Protein AF-M4WMD0-F1 (afdb_monomer)

Secondary structure (DSSP, 8-state):
-HHHHHHHHHHHHHHHHTT--HHHHHHHHHHHHHHHHHHHHHHPPP--SHHHHHHHHHHHHS-HHHHHHHHHHHHHH-TT--------SSSS-----------S---SSGGG-SBTTTTB---SSPPP---SSPP-

Structure (mmCIF, N/CA/C/O backbone):
data_AF-M4WMD0-F1
#
_entry.id   AF-M4WMD0-F1
#
loop_
_atom_site.group_PDB
_atom_site.id
_atom_site.type_symbol
_atom_site.label_atom_id
_atom_site.label_alt_id
_atom_site.label_comp_id
_atom_site.label_asym_id
_atom_site.label_entity_id
_atom_site.label_seq_id
_atom_site.pdbx_PDB_ins_code
_atom_site.Cartn_x
_atom_site.Cartn_y
_atom_site.Cartn_z
_atom_site.occupancy
_atom_site.B_iso_or_equiv
_atom_site.auth_seq_id
_atom_site.auth_comp_id
_atom_site.auth_asym_id
_atom_site.auth_atom_id
_atom_site.pdbx_PDB_model_num
ATOM 1 N N . ALA A 1 1 ? 8.664 -4.268 -2.996 1.00 78.50 1 ALA A N 1
ATOM 2 C CA . ALA A 1 1 ? 9.107 -3.303 -4.032 1.00 78.50 1 ALA A CA 1
ATOM 3 C C . ALA A 1 1 ? 10.624 -3.322 -4.245 1.00 78.50 1 ALA A C 1
ATOM 5 O O . ALA A 1 1 ? 11.065 -3.389 -5.385 1.00 78.50 1 ALA A O 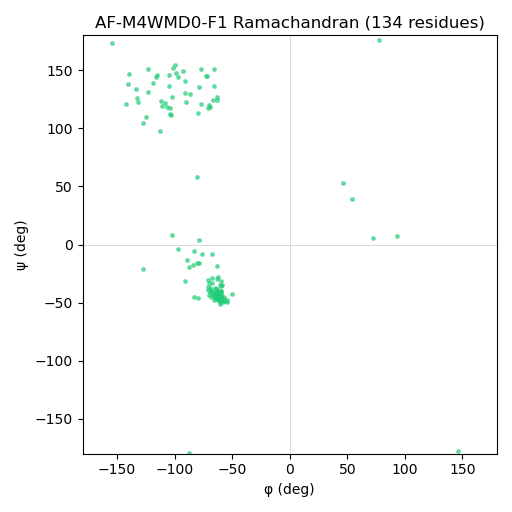1
ATOM 6 N N . THR A 1 2 ? 11.419 -3.310 -3.172 1.00 88.50 2 THR A N 1
ATOM 7 C CA . THR A 1 2 ? 12.894 -3.231 -3.200 1.00 88.50 2 THR A CA 1
ATOM 8 C C . THR A 1 2 ? 13.575 -4.313 -4.046 1.00 88.50 2 THR A C 1
ATOM 10 O O . THR A 1 2 ? 14.385 -3.979 -4.904 1.00 88.50 2 THR A O 1
ATOM 13 N N . LEU A 1 3 ? 13.196 -5.586 -3.885 1.00 93.56 3 LEU A N 1
ATOM 14 C CA . LEU A 1 3 ? 13.778 -6.696 -4.655 1.00 93.56 3 LEU A CA 1
ATOM 15 C C . LEU A 1 3 ? 13.530 -6.566 -6.168 1.00 93.56 3 LEU A C 1
ATOM 17 O O . LEU A 1 3 ? 14.455 -6.692 -6.963 1.00 93.56 3 LEU A O 1
ATOM 21 N N . LEU A 1 4 ? 12.288 -6.286 -6.573 1.00 91.38 4 LEU A N 1
ATOM 22 C CA . LEU A 1 4 ? 11.935 -6.126 -7.989 1.00 91.38 4 LEU A CA 1
ATOM 23 C C . LEU A 1 4 ? 12.672 -4.939 -8.615 1.00 91.38 4 LEU A C 1
ATOM 25 O O . LEU A 1 4 ? 13.217 -5.068 -9.707 1.00 91.38 4 LEU A O 1
ATOM 29 N N . ALA A 1 5 ? 12.740 -3.811 -7.902 1.00 91.38 5 ALA A N 1
ATOM 30 C CA . ALA A 1 5 ? 13.493 -2.645 -8.348 1.00 91.38 5 ALA A CA 1
ATOM 31 C C . ALA A 1 5 ? 14.980 -2.981 -8.538 1.00 91.38 5 ALA A C 1
ATOM 33 O O . ALA A 1 5 ? 15.552 -2.657 -9.575 1.00 91.38 5 ALA A O 1
ATOM 34 N N . GLN A 1 6 ? 15.586 -3.694 -7.585 1.00 93.19 6 GLN A N 1
ATOM 35 C CA . GLN A 1 6 ? 16.978 -4.131 -7.671 1.00 93.19 6 GLN A CA 1
ATOM 36 C C . GLN A 1 6 ? 17.231 -5.018 -8.899 1.00 93.19 6 GLN A C 1
ATOM 38 O O . GLN A 1 6 ? 18.193 -4.791 -9.629 1.00 93.19 6 GLN A O 1
ATOM 43 N N . VAL A 1 7 ? 16.364 -6.002 -9.157 1.00 94.81 7 VAL A N 1
ATOM 44 C CA . VAL A 1 7 ? 16.496 -6.901 -10.315 1.00 94.81 7 VAL A CA 1
ATOM 45 C C . VAL A 1 7 ? 16.364 -6.133 -11.631 1.00 94.81 7 VAL A C 1
ATOM 47 O O . VAL A 1 7 ? 17.204 -6.293 -12.515 1.00 94.81 7 VAL A O 1
ATOM 50 N N . ILE A 1 8 ? 15.359 -5.259 -11.750 1.00 93.62 8 ILE A N 1
ATOM 51 C CA . ILE A 1 8 ? 15.136 -4.440 -12.951 1.00 93.62 8 ILE A CA 1
ATOM 52 C C . ILE A 1 8 ? 16.332 -3.519 -13.214 1.00 93.62 8 ILE A C 1
ATOM 54 O O . ILE A 1 8 ? 16.763 -3.386 -14.359 1.00 93.62 8 ILE A O 1
ATOM 58 N N . VAL A 1 9 ? 16.896 -2.907 -12.169 1.00 93.38 9 VAL A N 1
ATOM 59 C CA . VAL A 1 9 ? 18.079 -2.046 -12.289 1.00 93.38 9 VAL A CA 1
ATOM 60 C C . VAL A 1 9 ? 19.301 -2.852 -12.722 1.00 93.38 9 VAL A C 1
ATOM 62 O O . VAL A 1 9 ? 19.976 -2.453 -13.668 1.00 93.38 9 VAL A O 1
ATOM 65 N N . ASN A 1 10 ? 19.569 -3.996 -12.090 1.00 94.19 10 ASN A N 1
ATOM 66 C CA . ASN A 1 10 ? 20.725 -4.831 -12.421 1.00 94.19 10 ASN A CA 1
ATOM 67 C C . ASN A 1 10 ? 20.679 -5.328 -13.872 1.00 94.19 10 ASN A C 1
ATOM 69 O O . ASN A 1 10 ? 21.662 -5.200 -14.605 1.00 94.19 10 ASN A O 1
ATOM 73 N N . GLU A 1 11 ? 19.529 -5.842 -14.313 1.00 93.75 11 GLU A N 1
ATOM 74 C CA . GLU A 1 11 ? 19.355 -6.294 -15.696 1.00 93.75 11 GLU A CA 1
ATOM 75 C C . GLU A 1 11 ? 19.342 -5.124 -16.688 1.00 93.75 11 GLU A C 1
ATOM 77 O O . GLU A 1 11 ? 19.927 -5.212 -17.770 1.00 93.75 11 GLU A O 1
ATOM 82 N N . GLY A 1 12 ? 18.749 -3.988 -16.317 1.00 92.88 12 GLY A N 1
ATOM 83 C CA . GLY A 1 12 ? 18.800 -2.763 -17.111 1.00 92.88 12 GLY A CA 1
ATOM 84 C C . GLY A 1 12 ? 20.237 -2.300 -17.359 1.00 92.88 12 GLY A C 1
ATOM 85 O O . GLY A 1 12 ? 20.623 -2.081 -18.507 1.00 92.88 12 GLY A O 1
ATOM 86 N N . LEU A 1 13 ? 21.057 -2.224 -16.307 1.00 93.25 13 LEU A N 1
ATOM 87 C CA . LEU A 1 13 ? 22.465 -1.824 -16.393 1.00 93.25 13 LEU A CA 1
ATOM 88 C C . LEU A 1 13 ? 23.291 -2.786 -17.250 1.00 93.25 13 LEU A C 1
ATOM 90 O O . LEU A 1 13 ? 24.102 -2.336 -18.059 1.00 93.25 13 LEU A O 1
ATOM 94 N N . ARG A 1 14 ? 23.054 -4.097 -17.135 1.00 94.62 14 ARG A N 1
ATOM 95 C CA . ARG A 1 14 ? 23.724 -5.110 -17.962 1.00 94.62 14 ARG A CA 1
ATOM 96 C C . ARG A 1 14 ? 23.448 -4.909 -19.455 1.00 94.62 14 ARG A C 1
ATOM 98 O O . ARG A 1 14 ? 24.370 -4.978 -20.264 1.00 94.62 14 ARG A O 1
ATOM 105 N N . ASN A 1 15 ? 22.198 -4.631 -19.820 1.00 93.25 15 ASN A N 1
ATOM 106 C CA . ASN A 1 15 ? 21.806 -4.405 -21.212 1.00 93.25 15 ASN A CA 1
ATOM 107 C C . ASN A 1 15 ? 22.332 -3.067 -21.753 1.00 93.25 15 ASN A C 1
ATOM 109 O O . ASN A 1 15 ? 22.765 -2.994 -22.903 1.00 93.25 15 ASN A O 1
ATOM 113 N N . VAL A 1 16 ? 22.362 -2.022 -20.921 1.00 94.06 16 VAL A N 1
ATOM 114 C CA . VAL A 1 16 ? 22.975 -0.735 -21.285 1.00 94.06 16 VAL A CA 1
ATOM 115 C C . VAL A 1 16 ? 24.481 -0.887 -21.515 1.00 94.06 16 VAL A C 1
ATOM 117 O O . VAL A 1 16 ? 24.995 -0.383 -22.511 1.00 94.06 16 VAL A O 1
ATOM 120 N N . ALA A 1 17 ? 25.184 -1.634 -20.658 1.00 93.94 17 ALA A N 1
ATOM 121 C CA . ALA A 1 17 ? 26.606 -1.933 -20.840 1.00 93.94 17 ALA A CA 1
ATOM 122 C C . ALA A 1 17 ? 26.887 -2.732 -22.129 1.00 93.94 17 ALA A C 1
ATOM 124 O O . ALA A 1 17 ? 27.950 -2.580 -22.725 1.00 93.94 17 ALA A O 1
ATOM 125 N N . ALA A 1 18 ? 25.922 -3.533 -22.596 1.00 94.12 18 ALA A N 1
ATOM 126 C CA . ALA A 1 18 ? 25.979 -4.241 -23.876 1.00 94.12 18 ALA A CA 1
ATOM 127 C C . ALA A 1 18 ? 25.655 -3.355 -25.103 1.00 94.12 18 ALA A C 1
ATOM 129 O O . ALA A 1 18 ? 25.610 -3.858 -26.224 1.00 94.12 18 ALA A O 1
ATOM 130 N N . GLY A 1 19 ? 25.434 -2.048 -24.914 1.00 92.44 19 GLY A N 1
ATOM 131 C CA . GLY A 1 19 ? 25.207 -1.078 -25.991 1.00 92.44 19 GLY A CA 1
ATOM 132 C C . GLY A 1 19 ? 23.738 -0.824 -26.343 1.00 92.44 19 GLY A C 1
ATOM 133 O O . GLY A 1 19 ? 23.454 -0.127 -27.318 1.00 92.44 19 GLY A O 1
ATOM 134 N N . ALA A 1 20 ? 22.786 -1.358 -25.574 1.00 94.00 20 ALA A N 1
ATOM 135 C CA . ALA A 1 20 ? 21.370 -1.075 -25.788 1.00 94.00 20 ALA A CA 1
ATOM 136 C C . ALA A 1 20 ? 21.001 0.355 -25.350 1.00 94.00 20 ALA A C 1
ATOM 138 O O . ALA A 1 20 ? 21.509 0.882 -24.362 1.00 94.00 20 ALA A O 1
ATOM 139 N N . ASN A 1 21 ? 20.067 0.984 -26.071 1.00 94.81 21 ASN A N 1
ATOM 140 C CA . ASN A 1 21 ? 19.618 2.346 -25.780 1.00 94.81 21 ASN A CA 1
ATOM 141 C C . ASN A 1 21 ? 18.805 2.397 -24.459 1.00 94.81 21 ASN A C 1
ATOM 143 O O . ASN A 1 21 ? 17.711 1.821 -24.410 1.00 94.81 21 ASN A O 1
ATOM 147 N N . PRO A 1 22 ? 19.256 3.140 -23.426 1.00 91.75 22 PRO A N 1
ATOM 148 C CA . PRO A 1 22 ? 18.566 3.231 -22.135 1.00 91.75 22 PRO A CA 1
ATOM 149 C C . PRO A 1 22 ? 17.127 3.756 -22.231 1.00 91.75 22 PRO A C 1
ATOM 151 O O . PRO A 1 22 ? 16.243 3.301 -21.505 1.00 91.75 22 PRO A O 1
ATOM 154 N N . ILE A 1 23 ? 16.862 4.689 -23.153 1.00 94.81 23 ILE A N 1
ATOM 155 C CA . ILE A 1 23 ? 15.525 5.269 -23.356 1.00 94.81 23 ILE A CA 1
ATOM 156 C C . ILE A 1 23 ? 14.573 4.210 -23.923 1.00 94.81 23 ILE A C 1
ATOM 158 O O . ILE A 1 23 ? 13.412 4.124 -23.517 1.00 94.81 23 ILE A O 1
ATOM 162 N N . ALA A 1 24 ? 15.066 3.374 -24.841 1.00 93.88 24 ALA A N 1
ATOM 163 C CA . ALA A 1 24 ? 14.281 2.287 -25.411 1.00 93.88 24 ALA A CA 1
ATOM 164 C C . ALA A 1 24 ? 13.970 1.206 -24.365 1.00 93.88 24 ALA A C 1
ATOM 166 O O . ALA A 1 24 ? 12.832 0.739 -24.318 1.00 93.88 24 ALA A O 1
ATOM 167 N N . ILE A 1 25 ? 14.941 0.866 -23.506 1.00 93.25 25 ILE A N 1
ATOM 168 C CA . ILE A 1 25 ? 14.759 -0.073 -22.389 1.00 93.25 25 ILE A CA 1
ATOM 169 C C . ILE A 1 25 ? 13.690 0.440 -21.427 1.00 93.25 25 ILE A C 1
ATOM 171 O O . ILE A 1 25 ? 12.734 -0.280 -21.156 1.00 93.25 25 ILE A O 1
ATOM 175 N N . ARG A 1 26 ? 13.797 1.694 -20.968 1.00 93.31 26 ARG A N 1
ATOM 176 C CA . ARG A 1 26 ? 12.802 2.302 -20.074 1.00 93.31 26 ARG A CA 1
ATOM 177 C C . ARG A 1 26 ? 11.396 2.229 -20.666 1.00 93.31 26 ARG A C 1
ATOM 179 O O . ARG A 1 26 ? 10.490 1.720 -20.022 1.00 93.31 26 ARG A O 1
ATOM 186 N N . ARG A 1 27 ? 11.232 2.646 -21.925 1.00 95.62 27 ARG A N 1
ATOM 187 C CA . ARG A 1 27 ? 9.935 2.581 -22.616 1.00 95.62 27 ARG A CA 1
ATOM 188 C C . ARG A 1 27 ? 9.402 1.148 -22.727 1.00 95.62 27 ARG A C 1
ATOM 190 O O . ARG A 1 27 ? 8.194 0.942 -22.702 1.00 95.62 27 ARG A O 1
ATOM 197 N N . GLY A 1 28 ? 10.287 0.166 -22.904 1.00 94.88 28 GLY A N 1
ATOM 198 C CA . GLY A 1 28 ? 9.925 -1.251 -22.904 1.00 94.88 28 GLY A CA 1
ATOM 199 C C . GLY A 1 28 ? 9.441 -1.725 -21.533 1.00 94.88 28 GLY A C 1
ATOM 200 O O . GLY A 1 28 ? 8.415 -2.395 -21.461 1.00 94.88 28 GLY A O 1
ATOM 201 N N . ILE A 1 29 ? 10.135 -1.324 -20.463 1.00 94.88 29 ILE A N 1
ATOM 202 C CA . ILE A 1 29 ? 9.752 -1.616 -19.075 1.00 94.88 29 ILE A CA 1
ATOM 203 C C . ILE A 1 29 ? 8.385 -1.006 -18.763 1.00 94.88 29 ILE A C 1
ATOM 205 O O . ILE A 1 29 ? 7.521 -1.723 -18.272 1.00 94.88 29 ILE A O 1
ATOM 209 N N . ASP A 1 30 ? 8.156 0.263 -19.109 1.00 95.25 30 ASP A N 1
ATOM 210 C CA . ASP A 1 30 ? 6.882 0.946 -18.848 1.00 95.25 30 ASP A CA 1
ATOM 211 C C . ASP A 1 30 ? 5.707 0.188 -19.496 1.00 95.25 30 ASP A C 1
ATOM 213 O O . ASP A 1 30 ? 4.737 -0.166 -18.827 1.00 95.25 30 ASP A O 1
ATOM 217 N N . LYS A 1 31 ? 5.842 -0.185 -20.777 1.00 96.25 31 LYS A N 1
ATOM 218 C CA . LYS A 1 31 ? 4.827 -0.981 -21.491 1.00 96.25 31 LYS A CA 1
ATOM 219 C C . LYS A 1 31 ? 4.636 -2.379 -20.905 1.00 96.25 31 LYS A C 1
ATOM 221 O O . LYS A 1 31 ? 3.518 -2.888 -20.880 1.00 96.25 31 LYS A O 1
ATOM 226 N N . ALA A 1 32 ? 5.719 -3.020 -20.469 1.00 95.00 32 ALA A N 1
ATOM 227 C CA . ALA A 1 32 ? 5.643 -4.330 -19.836 1.00 95.00 32 ALA A CA 1
ATOM 228 C C . ALA A 1 32 ? 4.892 -4.248 -18.500 1.00 95.00 32 ALA A C 1
ATOM 230 O O . ALA A 1 32 ? 4.027 -5.080 -18.242 1.00 95.00 32 ALA A O 1
ATOM 231 N N . VAL A 1 33 ? 5.162 -3.222 -17.688 1.00 95.88 33 VAL A N 1
ATOM 232 C CA . VAL A 1 33 ? 4.446 -2.973 -16.430 1.00 95.88 33 VAL A CA 1
ATOM 233 C C . VAL A 1 33 ? 2.964 -2.729 -16.695 1.00 95.88 33 VAL A C 1
ATOM 235 O O . VAL A 1 33 ? 2.133 -3.355 -16.043 1.00 95.88 33 VAL A O 1
ATOM 238 N N . GLU A 1 34 ? 2.614 -1.895 -17.676 1.00 96.00 34 GLU A N 1
ATOM 239 C CA . GLU A 1 34 ? 1.214 -1.656 -18.053 1.00 96.00 34 GLU A CA 1
A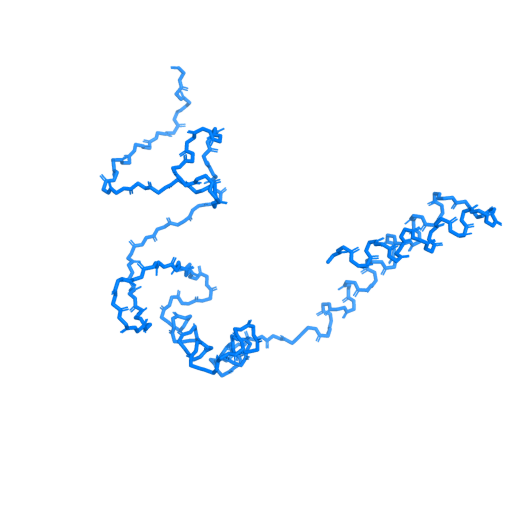TOM 240 C C . GLU A 1 34 ? 0.488 -2.953 -18.437 1.00 96.00 34 GLU A C 1
ATOM 242 O O . GLU A 1 34 ? -0.599 -3.232 -17.924 1.00 96.00 34 GLU A O 1
ATOM 247 N N . ALA A 1 35 ? 1.101 -3.778 -19.292 1.00 96.69 35 ALA A N 1
ATOM 248 C CA . ALA A 1 35 ? 0.527 -5.050 -19.721 1.00 96.69 35 ALA A CA 1
ATOM 249 C C . ALA A 1 35 ? 0.361 -6.037 -18.553 1.00 96.69 35 ALA A C 1
ATOM 251 O O . ALA A 1 35 ? -0.691 -6.666 -18.418 1.00 96.69 35 ALA A O 1
ATOM 252 N N . VAL A 1 36 ? 1.369 -6.140 -17.680 1.00 95.81 36 VAL A N 1
ATOM 253 C CA . VAL A 1 36 ? 1.323 -7.004 -16.492 1.00 95.81 36 VAL A CA 1
ATOM 254 C C . VAL A 1 36 ? 0.230 -6.540 -15.535 1.00 95.81 36 VAL A C 1
ATOM 256 O O . VAL A 1 36 ? -0.574 -7.359 -15.100 1.00 95.81 36 VAL A O 1
ATOM 259 N N . VAL A 1 37 ? 0.131 -5.240 -15.246 1.00 96.19 37 VAL A N 1
ATOM 260 C CA . VAL A 1 37 ? -0.915 -4.694 -14.367 1.00 96.19 37 VAL A CA 1
ATOM 261 C C . VAL A 1 37 ? -2.307 -4.951 -14.945 1.00 96.19 37 VAL A C 1
ATOM 263 O O . VAL A 1 37 ? -3.212 -5.342 -14.206 1.00 96.19 37 VAL A O 1
ATOM 266 N N . ALA A 1 38 ? -2.490 -4.785 -16.258 1.00 95.94 38 ALA A N 1
ATOM 267 C CA . ALA A 1 38 ? -3.758 -5.084 -16.919 1.00 95.94 38 ALA A CA 1
ATOM 268 C C . ALA A 1 38 ? -4.140 -6.566 -16.775 1.00 95.94 38 ALA A C 1
ATOM 270 O O . ALA A 1 38 ? -5.273 -6.882 -16.410 1.00 95.94 38 ALA A O 1
ATOM 271 N N . GLN A 1 39 ? -3.186 -7.476 -16.984 1.00 96.25 39 GLN A N 1
ATOM 272 C CA . GLN A 1 39 ? -3.411 -8.908 -16.802 1.00 96.25 39 GLN A CA 1
ATOM 273 C C . GLN A 1 39 ? -3.698 -9.262 -15.336 1.00 96.25 39 GLN A C 1
ATOM 275 O O . GLN A 1 39 ? -4.620 -10.030 -15.070 1.00 96.25 39 GLN A O 1
ATOM 280 N N . MET A 1 40 ? -2.960 -8.676 -14.386 1.00 94.25 40 MET A N 1
ATOM 281 C CA . MET A 1 40 ? -3.167 -8.881 -12.949 1.00 94.25 40 MET A CA 1
ATOM 282 C C . MET A 1 40 ? -4.571 -8.460 -12.514 1.00 94.25 40 MET A C 1
ATOM 284 O O . MET A 1 40 ? -5.205 -9.176 -11.746 1.00 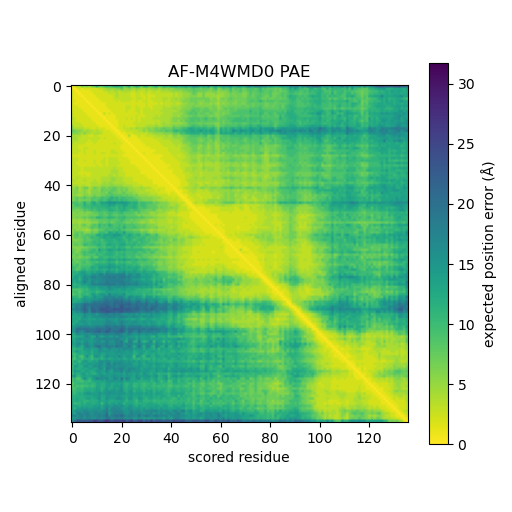94.25 40 MET A O 1
ATOM 288 N N . ARG A 1 41 ? -5.091 -7.347 -13.048 1.00 94.19 41 ARG A N 1
ATOM 289 C CA . ARG A 1 41 ? -6.485 -6.936 -12.824 1.00 94.19 41 ARG A CA 1
ATOM 290 C C . ARG A 1 41 ? -7.482 -7.945 -13.392 1.00 94.19 41 ARG A C 1
ATOM 292 O O . ARG A 1 41 ? -8.488 -8.209 -12.750 1.00 94.19 41 ARG A O 1
ATOM 299 N N . GLY A 1 42 ? -7.196 -8.528 -14.556 1.00 93.50 42 GLY A N 1
ATOM 300 C CA . GLY A 1 42 ? -8.059 -9.532 -15.187 1.00 93.50 42 GLY A CA 1
ATOM 301 C C . GLY A 1 42 ? -8.143 -10.864 -14.433 1.00 93.50 42 GLY A C 1
ATOM 302 O O . GLY A 1 42 ? -9.166 -11.537 -14.505 1.00 93.50 42 GLY A O 1
ATOM 303 N N . ILE A 1 43 ? -7.093 -11.243 -13.698 1.00 94.56 43 ILE A N 1
ATOM 304 C CA . ILE A 1 43 ? -7.069 -12.467 -12.874 1.00 94.56 43 ILE A CA 1
ATOM 305 C C . ILE A 1 43 ? -7.402 -12.211 -11.398 1.00 94.56 43 ILE A C 1
ATOM 307 O O . ILE A 1 43 ? -7.441 -13.157 -10.608 1.00 94.56 43 ILE A O 1
ATOM 311 N N . ALA A 1 44 ? -7.593 -10.949 -11.002 1.00 92.81 44 ALA A N 1
ATOM 312 C CA . ALA A 1 44 ? -7.891 -10.592 -9.624 1.00 92.81 44 ALA A CA 1
ATOM 313 C C . ALA A 1 44 ? -9.229 -11.210 -9.205 1.00 92.81 44 ALA A C 1
ATOM 315 O O . ALA A 1 44 ? -10.253 -11.035 -9.865 1.00 92.81 44 ALA A O 1
ATOM 316 N N . LYS A 1 45 ? -9.219 -11.942 -8.090 1.00 90.75 45 LYS A N 1
ATOM 317 C CA . LYS A 1 45 ? -10.428 -12.539 -7.527 1.00 90.75 45 LYS A CA 1
ATOM 318 C C . LYS A 1 45 ? -11.061 -11.563 -6.547 1.00 90.75 45 LYS A C 1
ATOM 320 O O . LYS A 1 45 ? -10.421 -11.175 -5.572 1.00 90.75 45 LYS A O 1
ATOM 325 N N . GLU A 1 46 ? -12.318 -11.210 -6.785 1.00 88.69 46 GLU A N 1
ATOM 326 C CA . GLU A 1 46 ? -13.063 -10.375 -5.849 1.00 88.69 46 GLU A CA 1
ATOM 327 C C . GLU A 1 46 ? -13.287 -11.114 -4.520 1.00 88.69 46 GLU A C 1
ATOM 329 O O . GLU A 1 46 ? -13.615 -12.309 -4.476 1.00 88.69 46 GLU A O 1
ATOM 334 N N . VAL A 1 47 ? -13.086 -10.385 -3.425 1.00 87.50 47 VAL A N 1
ATOM 335 C CA . VAL A 1 47 ? -13.351 -10.841 -2.063 1.00 87.50 47 VAL A CA 1
ATOM 336 C C . VAL A 1 47 ? -14.650 -10.190 -1.610 1.00 87.50 47 VAL A C 1
ATOM 338 O O . VAL A 1 47 ? -14.721 -8.972 -1.455 1.00 87.50 47 VAL A O 1
ATOM 341 N N . SER A 1 48 ? -15.693 -11.001 -1.445 1.00 83.31 48 SER A N 1
ATOM 342 C CA . SER A 1 48 ? -17.039 -10.518 -1.114 1.00 83.31 48 SER A CA 1
ATOM 343 C C . SER A 1 48 ? -17.647 -11.196 0.106 1.00 83.31 48 SER A C 1
ATOM 345 O O . SER A 1 48 ? -18.551 -10.639 0.719 1.00 83.31 48 SER A O 1
ATOM 347 N N . THR A 1 49 ? -17.163 -12.382 0.479 1.00 88.31 49 THR A N 1
ATOM 348 C CA . THR A 1 49 ? -17.711 -13.138 1.609 1.00 88.31 49 THR A CA 1
ATOM 349 C C . THR A 1 49 ? -16.883 -12.944 2.871 1.00 88.31 49 THR A C 1
ATOM 351 O O . THR A 1 49 ? -15.653 -12.851 2.820 1.00 88.31 49 THR A O 1
ATOM 354 N N . LYS A 1 50 ? -17.561 -12.981 4.021 1.00 87.31 50 LYS A N 1
ATOM 355 C CA . LYS A 1 50 ? -16.948 -12.961 5.353 1.00 87.31 50 LYS A CA 1
ATOM 356 C C . LYS A 1 50 ? -15.834 -14.011 5.483 1.00 87.31 50 LYS A C 1
ATOM 358 O O . LYS A 1 50 ? -14.733 -13.717 5.921 1.00 87.31 50 LYS A O 1
ATOM 363 N N . GLN A 1 51 ? -16.057 -15.224 4.976 1.00 89.44 51 GLN A N 1
ATOM 364 C CA . GLN A 1 51 ? -15.069 -16.308 5.023 1.00 89.44 51 GLN A CA 1
ATOM 365 C C . GLN A 1 51 ? -13.806 -15.999 4.206 1.00 89.44 51 GLN A C 1
ATOM 367 O O . GLN A 1 51 ? -12.700 -16.354 4.617 1.00 89.44 51 GLN A O 1
ATOM 372 N N . GLN A 1 52 ? -13.949 -15.341 3.051 1.00 90.12 52 GLN A N 1
ATOM 373 C CA . GLN A 1 52 ? -12.799 -14.909 2.256 1.00 90.12 52 GLN A CA 1
ATOM 374 C C . GLN A 1 52 ? -12.027 -13.791 2.962 1.00 90.12 52 GLN A C 1
ATOM 376 O O . GLN A 1 52 ? -10.801 -13.838 2.967 1.00 90.12 52 GLN A O 1
ATOM 381 N N . ILE A 1 53 ? -12.723 -12.834 3.585 1.00 88.50 53 ILE A N 1
ATOM 382 C CA . ILE A 1 53 ? -12.101 -11.762 4.377 1.00 88.50 53 ILE A CA 1
ATOM 383 C C . ILE A 1 53 ? -11.318 -12.364 5.547 1.00 88.50 53 ILE A C 1
ATOM 385 O O . ILE A 1 53 ? -10.136 -12.063 5.700 1.00 88.50 53 ILE A O 1
ATOM 389 N N . ALA A 1 54 ? -11.926 -13.287 6.297 1.00 91.12 54 ALA A N 1
ATOM 390 C CA . ALA A 1 54 ? -11.260 -14.004 7.380 1.00 91.12 54 ALA A CA 1
ATOM 391 C C . ALA A 1 54 ? -10.012 -14.747 6.890 1.00 91.12 54 ALA A C 1
ATOM 393 O O . ALA A 1 54 ? -8.952 -14.628 7.489 1.00 91.12 54 ALA A O 1
ATOM 394 N N . SER A 1 55 ? -10.107 -15.451 5.757 1.00 91.75 55 SER A N 1
ATOM 395 C CA . SER A 1 55 ? -8.974 -16.188 5.180 1.00 91.75 55 SER A CA 1
ATOM 396 C C . SER A 1 55 ? -7.819 -15.262 4.790 1.00 91.75 55 SER A C 1
ATOM 398 O O . SER A 1 55 ? -6.660 -15.574 5.054 1.00 91.75 55 SER A O 1
ATOM 400 N N . VAL A 1 56 ? -8.122 -14.113 4.178 1.00 91.50 56 VAL A N 1
ATOM 401 C CA . VAL A 1 56 ? -7.115 -13.099 3.827 1.00 91.50 56 VAL A CA 1
ATOM 402 C C . VAL A 1 56 ? -6.492 -12.501 5.090 1.00 91.50 56 VAL A C 1
ATOM 404 O O . VAL A 1 56 ? -5.268 -12.407 5.170 1.00 91.50 56 VAL A O 1
ATOM 407 N N . GLY A 1 57 ? -7.308 -12.175 6.096 1.00 89.19 57 GLY A N 1
ATOM 408 C CA . GLY A 1 57 ? -6.844 -11.691 7.397 1.00 89.19 57 GLY A CA 1
ATOM 409 C C . GLY A 1 57 ? -5.932 -12.698 8.100 1.00 89.19 57 GLY A C 1
ATOM 410 O O . GLY A 1 57 ? -4.860 -12.329 8.564 1.00 89.19 57 GLY A O 1
ATOM 411 N N . THR A 1 58 ? -6.292 -13.984 8.094 1.00 92.81 58 THR A N 1
ATOM 412 C CA . THR A 1 58 ? -5.477 -15.068 8.661 1.00 92.81 58 THR A CA 1
ATOM 413 C C . THR A 1 58 ? -4.141 -15.213 7.947 1.00 92.81 58 THR A C 1
ATOM 415 O O . THR A 1 58 ? -3.119 -15.351 8.608 1.00 92.81 58 THR A O 1
ATOM 418 N N . ILE A 1 59 ? -4.114 -15.165 6.612 1.00 93.31 59 ILE A N 1
ATOM 419 C CA . ILE A 1 59 ? -2.857 -15.252 5.853 1.00 93.31 59 ILE A CA 1
ATOM 420 C C . ILE A 1 59 ? -1.967 -14.038 6.146 1.00 93.31 59 ILE A C 1
ATOM 422 O O . ILE A 1 59 ? -0.758 -14.192 6.292 1.00 93.31 59 ILE A O 1
ATOM 426 N N . SER A 1 60 ? -2.557 -12.845 6.248 1.00 91.00 60 SER A N 1
ATOM 427 C CA . SER A 1 60 ? -1.815 -11.609 6.507 1.00 91.00 60 SER A CA 1
ATOM 428 C C . SER A 1 60 ? -1.276 -11.525 7.936 1.00 91.00 60 SER A C 1
ATOM 430 O O . SER A 1 60 ? -0.167 -11.036 8.132 1.00 91.00 60 SER A O 1
ATOM 432 N N . ALA A 1 61 ? -2.051 -11.974 8.925 1.00 89.56 61 ALA A N 1
ATOM 433 C CA . ALA A 1 61 ? -1.671 -11.935 10.336 1.00 89.56 61 ALA A CA 1
ATOM 434 C C . ALA A 1 61 ? -0.877 -13.175 10.782 1.00 89.56 61 ALA A C 1
ATOM 436 O O . ALA A 1 61 ? -0.227 -13.146 11.821 1.00 89.56 61 ALA A O 1
ATOM 437 N N . GLY A 1 62 ? -0.951 -14.278 10.032 1.00 90.94 62 GLY A N 1
ATOM 438 C CA . GLY A 1 62 ? -0.418 -15.580 10.439 1.00 90.94 62 GLY A CA 1
ATOM 439 C C . GLY A 1 62 ? -1.230 -16.276 11.540 1.00 90.94 62 GLY A C 1
ATOM 440 O O . GLY A 1 62 ? -0.819 -17.337 12.003 1.00 90.94 62 GLY A O 1
ATOM 441 N N . ASP A 1 63 ? -2.374 -15.710 11.943 1.00 90.62 63 ASP A N 1
ATOM 442 C CA . ASP A 1 63 ? -3.196 -16.185 13.060 1.00 90.62 63 ASP A CA 1
ATOM 443 C C . ASP A 1 63 ? -4.691 -16.294 12.663 1.00 90.62 63 ASP A C 1
ATOM 445 O O . ASP A 1 63 ? -5.305 -15.300 12.243 1.00 90.62 63 ASP A O 1
ATOM 449 N N . PRO A 1 64 ? -5.311 -17.488 12.785 1.00 90.50 64 PRO A N 1
ATOM 450 C CA . PRO A 1 64 ? -6.737 -17.692 12.529 1.00 90.50 64 PRO A CA 1
ATOM 451 C C . PRO A 1 64 ? -7.672 -16.856 13.410 1.00 90.50 64 PRO A C 1
ATOM 453 O O . PRO A 1 64 ? -8.717 -16.412 12.935 1.00 90.50 64 PRO A O 1
ATOM 456 N N . VAL A 1 65 ? -7.310 -16.629 14.674 1.00 88.38 65 VAL A N 1
ATOM 457 C CA . VAL A 1 65 ? -8.108 -15.867 15.642 1.00 88.38 65 VAL A CA 1
ATOM 458 C C . VAL A 1 65 ? -8.157 -14.397 15.237 1.00 88.38 65 VAL A C 1
ATOM 460 O O . VAL A 1 65 ? -9.239 -13.810 15.191 1.00 88.38 65 VAL A O 1
ATOM 463 N N . ILE A 1 66 ? -7.008 -13.823 14.864 1.00 87.81 66 ILE A N 1
ATOM 464 C CA . ILE A 1 66 ? -6.918 -12.433 14.390 1.00 87.81 66 ILE A CA 1
ATOM 465 C C . ILE A 1 66 ? -7.698 -12.264 13.082 1.00 87.81 66 ILE A C 1
ATOM 467 O O . ILE A 1 66 ? -8.491 -11.334 12.954 1.00 87.81 66 ILE A O 1
ATOM 471 N N . GLY A 1 67 ? -7.540 -13.187 12.127 1.00 88.75 67 GLY A N 1
ATOM 472 C CA . GLY A 1 67 ? -8.291 -13.143 10.868 1.00 88.75 67 GLY A CA 1
ATOM 473 C C . GLY A 1 67 ? -9.809 -13.198 11.067 1.00 88.75 67 GLY A C 1
ATOM 474 O O . GLY A 1 67 ? -10.542 -12.448 10.421 1.00 88.75 67 GLY A O 1
ATOM 475 N N . GLY A 1 68 ? -10.280 -14.030 12.002 1.00 90.19 68 GLY A N 1
ATOM 476 C CA . GLY A 1 68 ? -11.689 -14.077 12.398 1.00 90.19 68 GLY A CA 1
ATOM 477 C C . GLY A 1 68 ? -12.180 -12.741 12.959 1.00 90.19 68 GLY A C 1
ATOM 478 O O . GLY A 1 68 ? -13.166 -12.200 12.467 1.00 90.19 68 GLY A O 1
ATOM 479 N N . LYS A 1 69 ? -11.439 -12.160 13.911 1.00 88.81 69 LYS A N 1
ATOM 480 C CA . LYS A 1 69 ? -11.767 -10.864 14.529 1.00 88.81 69 LYS A CA 1
ATOM 481 C C . LYS A 1 69 ? -11.812 -9.716 13.515 1.00 88.81 69 LYS A C 1
ATOM 483 O O . LYS A 1 69 ? -12.754 -8.931 13.538 1.00 88.81 69 LYS A O 1
ATOM 488 N N . ILE A 1 70 ? -10.857 -9.652 12.582 1.00 87.56 70 ILE A N 1
ATOM 489 C CA . ILE A 1 70 ? -10.862 -8.664 11.486 1.00 87.56 70 ILE A CA 1
ATOM 490 C C . ILE A 1 70 ? -12.121 -8.822 10.630 1.00 87.56 70 ILE A C 1
ATOM 492 O O . ILE A 1 70 ? -12.752 -7.839 10.243 1.00 87.56 70 ILE A O 1
ATOM 496 N N . SER A 1 71 ? -12.502 -10.065 10.340 1.00 88.81 71 SER A N 1
ATOM 497 C CA . SER A 1 71 ? -13.694 -10.339 9.551 1.00 88.81 71 SER A CA 1
ATOM 498 C C . SER A 1 71 ? -14.989 -9.971 10.268 1.00 88.81 71 SER A C 1
ATOM 500 O O . SER A 1 71 ? -15.943 -9.600 9.589 1.00 88.81 71 SER A O 1
ATOM 502 N N . ASP A 1 72 ? -15.046 -10.105 11.592 1.00 88.81 72 ASP A N 1
ATOM 503 C CA . ASP A 1 72 ? -16.188 -9.670 12.397 1.00 88.81 72 ASP A CA 1
ATOM 504 C C . ASP A 1 72 ? -16.277 -8.142 12.447 1.00 88.81 72 ASP A C 1
ATOM 506 O O . ASP A 1 72 ? -17.354 -7.596 12.228 1.00 88.81 72 ASP A O 1
ATOM 510 N N . ALA A 1 73 ? -15.149 -7.447 12.633 1.00 86.88 73 ALA A N 1
ATOM 511 C CA . ALA A 1 73 ? -15.102 -5.986 12.593 1.00 86.88 73 ALA A CA 1
ATOM 512 C C . ALA A 1 73 ? -15.583 -5.436 11.238 1.00 86.88 73 ALA A C 1
ATOM 514 O O . ALA A 1 73 ? -16.437 -4.554 11.201 1.00 86.88 73 ALA A O 1
ATOM 515 N N . MET A 1 74 ? -15.106 -6.010 10.125 1.00 85.44 74 MET A N 1
ATOM 516 C CA . MET A 1 74 ? -15.478 -5.599 8.762 1.00 85.44 74 MET A CA 1
ATOM 517 C C . MET A 1 74 ? -16.974 -5.796 8.450 1.00 85.44 74 MET A C 1
ATOM 519 O O . MET A 1 74 ? -17.548 -5.056 7.655 1.00 85.44 74 MET A O 1
ATOM 523 N N . ASP A 1 75 ? -17.613 -6.785 9.076 1.00 85.75 75 ASP A N 1
ATOM 524 C CA . ASP A 1 75 ? -19.051 -7.062 8.944 1.00 85.75 75 ASP A CA 1
ATOM 525 C C . ASP A 1 75 ? -19.900 -5.969 9.618 1.00 85.75 75 ASP A C 1
ATOM 527 O O . ASP A 1 75 ? -20.971 -5.617 9.128 1.00 85.75 75 ASP A O 1
ATOM 531 N N . VAL A 1 76 ? -19.394 -5.395 10.717 1.00 83.94 76 VAL A N 1
ATOM 532 C CA . VAL A 1 76 ? -20.053 -4.316 11.470 1.00 83.94 76 VAL A CA 1
ATOM 533 C C . VAL A 1 76 ? -19.853 -2.955 10.800 1.00 83.94 76 VAL A C 1
ATOM 535 O O . VAL A 1 76 ? -20.817 -2.207 10.650 1.00 83.94 76 VAL A O 1
ATOM 538 N N . VAL A 1 77 ? -18.625 -2.626 10.379 1.00 82.62 77 VAL A N 1
ATOM 539 C CA . VAL A 1 77 ? -18.305 -1.300 9.809 1.00 82.62 77 VAL A CA 1
ATOM 540 C C . VAL A 1 77 ? -18.620 -1.181 8.311 1.00 82.62 77 VAL A C 1
ATOM 542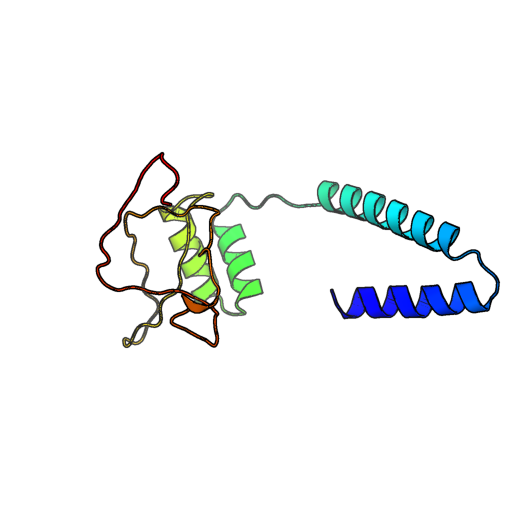 O O . VAL A 1 77 ? -18.740 -0.073 7.789 1.00 82.62 77 VAL A O 1
ATOM 545 N N . GLY A 1 78 ? -18.787 -2.308 7.612 1.00 79.75 78 GLY A N 1
ATOM 546 C CA . GLY A 1 78 ? -19.012 -2.357 6.167 1.00 79.75 78 GLY A CA 1
ATOM 547 C C . GLY A 1 78 ? -17.737 -2.142 5.335 1.00 79.75 78 GLY A C 1
ATOM 548 O O . GLY A 1 78 ? -16.660 -1.876 5.858 1.00 79.75 78 GLY A O 1
ATOM 549 N N . LYS A 1 79 ? -17.852 -2.256 4.002 1.00 75.12 79 LYS A N 1
ATOM 550 C CA . LYS A 1 79 ? -16.702 -2.222 3.066 1.00 75.12 79 LYS A CA 1
ATOM 551 C C . LYS A 1 79 ? -15.877 -0.929 3.111 1.00 75.12 79 LYS A C 1
ATOM 553 O O . LYS A 1 79 ? -14.680 -0.987 2.850 1.00 75.12 79 LYS A O 1
ATOM 558 N N . ASP A 1 80 ? -16.520 0.197 3.402 1.00 75.56 80 ASP A N 1
ATOM 559 C CA . ASP A 1 80 ? -15.892 1.525 3.432 1.00 75.56 80 ASP A CA 1
ATOM 560 C C . ASP A 1 80 ? -15.602 1.999 4.869 1.00 75.56 80 ASP A C 1
ATOM 562 O O . ASP A 1 80 ? -15.253 3.157 5.094 1.00 75.56 80 ASP A O 1
ATOM 566 N N . GLY A 1 81 ? -15.779 1.111 5.852 1.00 75.75 81 GLY A N 1
ATOM 567 C CA . GLY A 1 81 ? -15.530 1.398 7.255 1.00 75.75 81 GLY A CA 1
ATOM 568 C C . GLY A 1 81 ? -14.041 1.510 7.571 1.00 75.75 81 GLY A C 1
ATOM 569 O O . GLY A 1 81 ? -13.204 0.795 7.017 1.00 75.75 81 GLY A O 1
ATOM 570 N N . VAL A 1 82 ? -13.709 2.408 8.493 1.00 81.19 82 VAL A N 1
ATOM 571 C CA . VAL A 1 82 ? -12.343 2.591 8.990 1.00 81.19 82 VAL A CA 1
ATOM 572 C C . VAL A 1 82 ? -12.145 1.705 10.212 1.00 81.19 82 VAL A C 1
ATOM 574 O O . VAL A 1 82 ? -12.956 1.732 11.135 1.00 81.19 82 VAL A O 1
ATOM 577 N N . ILE A 1 83 ? -11.059 0.934 10.223 1.00 83.31 83 ILE A N 1
ATOM 578 C CA . ILE A 1 83 ? -10.654 0.119 11.370 1.00 83.31 83 ILE A CA 1
ATOM 579 C C . ILE A 1 83 ? -9.375 0.726 11.941 1.00 83.31 83 ILE A C 1
ATOM 581 O O . ILE A 1 83 ? -8.353 0.779 11.254 1.00 83.31 83 ILE A O 1
ATOM 585 N N . THR A 1 84 ? -9.439 1.151 13.198 1.00 83.25 84 THR A N 1
ATOM 586 C CA . THR A 1 84 ? -8.284 1.623 13.969 1.00 83.25 84 THR A CA 1
ATOM 587 C C . THR A 1 84 ? -7.879 0.543 14.965 1.00 83.25 84 THR A C 1
ATOM 589 O O . THR A 1 84 ? -8.728 -0.190 15.471 1.00 83.25 84 THR A O 1
ATOM 592 N N . VAL A 1 85 ? -6.579 0.419 15.225 1.00 82.88 85 VAL A N 1
ATOM 593 C CA . VAL A 1 85 ? -6.039 -0.502 16.229 1.00 82.88 85 VAL A CA 1
ATOM 594 C C . VAL A 1 85 ? -5.461 0.331 17.361 1.00 82.88 85 VAL A C 1
ATOM 596 O O . VAL A 1 85 ? -4.590 1.162 17.118 1.00 82.88 85 VAL A O 1
ATOM 599 N N . GLU A 1 86 ? -5.939 0.089 18.578 1.00 80.50 86 GLU A N 1
ATOM 600 C CA . GLU A 1 86 ? -5.448 0.722 19.802 1.00 80.50 86 GLU A CA 1
ATOM 601 C C . GLU A 1 86 ? -4.819 -0.327 20.725 1.00 80.50 86 GLU A C 1
ATOM 603 O O . GLU A 1 86 ? -5.247 -1.484 20.768 1.00 80.50 86 GLU A O 1
ATOM 608 N N . GLU A 1 87 ? -3.781 0.069 21.462 1.00 77.81 87 GLU A N 1
ATOM 609 C CA . GLU A 1 87 ? -3.147 -0.799 22.451 1.00 77.81 87 GLU A CA 1
ATOM 610 C C . GLU A 1 87 ? -3.981 -0.818 23.740 1.00 77.81 87 GLU A C 1
ATOM 612 O O . GLU A 1 87 ? -4.100 0.183 24.446 1.00 77.81 87 GLU A O 1
ATOM 617 N N . SER A 1 88 ? -4.563 -1.976 24.056 1.00 77.94 88 SER A N 1
ATOM 618 C CA . SER A 1 88 ? -5.324 -2.176 25.291 1.00 77.94 88 SER A CA 1
ATOM 619 C C . SER A 1 88 ? -4.425 -2.687 26.418 1.00 77.94 88 SER A C 1
ATOM 621 O O . SER A 1 88 ? -3.585 -3.562 26.216 1.00 77.94 88 SER A O 1
ATOM 623 N N . GLN A 1 89 ? -4.644 -2.195 27.642 1.00 77.31 89 GLN A N 1
ATOM 624 C CA . GLN A 1 89 ? -3.970 -2.702 28.851 1.00 77.31 89 GLN A CA 1
ATOM 625 C C . GLN A 1 89 ? -4.541 -4.046 29.340 1.00 77.31 89 GLN A C 1
ATOM 627 O O . GLN A 1 89 ? -4.010 -4.657 30.270 1.00 77.31 89 GLN A O 1
ATOM 632 N N . THR A 1 90 ? -5.640 -4.501 28.741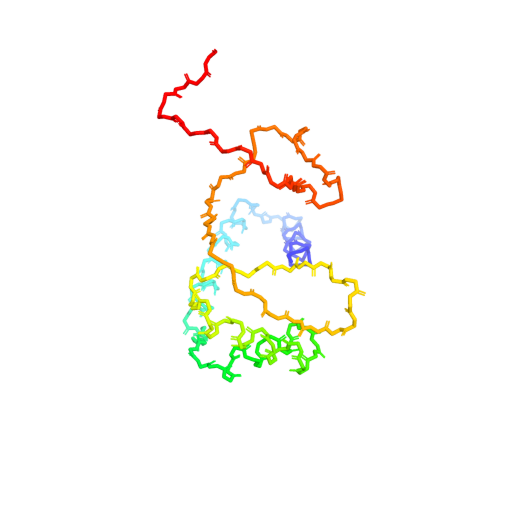 1.00 80.19 90 THR A N 1
ATOM 633 C CA . THR A 1 90 ? -6.329 -5.750 29.076 1.00 80.19 90 THR A CA 1
ATOM 634 C C . THR A 1 90 ? -5.907 -6.884 28.147 1.00 80.19 90 THR A C 1
ATOM 636 O O . THR A 1 90 ? -5.682 -6.687 26.957 1.00 80.19 90 THR A O 1
ATOM 639 N N . PHE A 1 91 ? -5.823 -8.103 28.686 1.00 75.31 91 PHE A N 1
ATOM 640 C CA . PHE A 1 91 ? -5.569 -9.291 27.871 1.00 75.31 91 PHE A CA 1
ATOM 641 C C . PHE A 1 91 ? -6.782 -9.609 26.998 1.00 75.31 91 PHE A C 1
ATOM 643 O O . PHE A 1 91 ? -7.846 -9.934 27.520 1.00 75.31 91 PHE A O 1
ATOM 650 N N . GLY A 1 92 ? -6.597 -9.603 25.681 1.00 77.44 92 GLY A N 1
ATOM 651 C CA . GLY A 1 92 ? -7.643 -9.969 24.733 1.00 77.44 92 GLY A CA 1
ATOM 652 C C . GLY A 1 92 ? -7.566 -9.166 23.441 1.00 77.44 92 GLY A C 1
ATOM 653 O O . GLY A 1 92 ? -6.657 -8.367 23.242 1.00 77.44 92 GLY A O 1
ATOM 654 N N . ILE A 1 93 ? -8.528 -9.424 22.556 1.00 81.00 93 ILE A N 1
ATOM 655 C CA . ILE A 1 93 ? -8.802 -8.606 21.371 1.00 81.00 93 ILE A CA 1
ATOM 656 C C . ILE A 1 93 ? -10.288 -8.278 21.426 1.00 81.00 93 ILE A C 1
ATOM 658 O O . ILE A 1 93 ? -11.134 -9.140 21.135 1.00 81.00 93 ILE A O 1
ATOM 662 N N . ASP A 1 94 ? -10.579 -7.044 21.803 1.00 81.19 94 ASP A N 1
ATOM 663 C CA . ASP A 1 94 ? -11.924 -6.491 21.830 1.00 81.19 94 ASP A CA 1
ATOM 664 C C . ASP A 1 94 ? -12.164 -5.628 20.590 1.00 81.19 94 ASP A C 1
ATOM 666 O O . ASP A 1 94 ? -11.229 -5.175 19.929 1.00 81.19 94 ASP A O 1
ATOM 670 N N . ILE A 1 95 ? -13.434 -5.503 20.213 1.00 81.31 95 ILE A N 1
ATOM 671 C CA . ILE A 1 95 ? -13.866 -4.729 19.051 1.00 81.31 95 ILE A CA 1
ATOM 672 C C . ILE A 1 95 ? -14.887 -3.731 19.570 1.00 81.31 95 ILE A C 1
ATOM 674 O O . ILE A 1 95 ? -16.001 -4.123 19.917 1.00 81.31 95 ILE A O 1
ATOM 678 N N . ASP A 1 96 ? -14.507 -2.460 19.581 1.00 81.44 96 ASP A N 1
ATOM 679 C CA . ASP A 1 96 ? -15.396 -1.360 19.919 1.00 81.44 96 ASP A CA 1
ATOM 680 C C . ASP A 1 96 ? -15.787 -0.608 18.649 1.00 81.44 96 ASP A C 1
ATOM 682 O O . ASP A 1 96 ? -14.972 -0.355 17.763 1.00 81.44 96 ASP A O 1
ATOM 686 N N . THR A 1 97 ? -17.073 -0.279 18.537 1.00 79.25 97 THR A N 1
ATOM 687 C CA . THR A 1 97 ? -17.597 0.512 17.420 1.00 79.25 97 THR A CA 1
ATOM 688 C C . THR A 1 97 ? -17.919 1.903 17.932 1.00 79.25 97 THR A C 1
ATOM 690 O O . THR A 1 97 ? -18.762 2.057 18.815 1.00 79.25 97 THR A O 1
ATOM 693 N N . VAL A 1 98 ? -17.252 2.913 17.379 1.00 79.44 98 VAL A N 1
ATOM 694 C CA . VAL A 1 98 ? -17.451 4.319 17.740 1.00 79.44 98 VAL A CA 1
ATOM 695 C C . VAL A 1 98 ? -17.919 5.082 16.506 1.00 79.44 98 VAL A C 1
ATOM 697 O O . VAL A 1 98 ? -17.430 4.857 15.399 1.00 79.44 98 VAL A O 1
ATOM 700 N N . GLU A 1 99 ? -18.876 5.990 16.688 1.00 78.06 99 GLU A N 1
ATOM 701 C CA . GLU A 1 99 ? -19.275 6.917 15.632 1.00 78.06 99 GLU A CA 1
ATOM 702 C C . GLU A 1 99 ? -18.161 7.951 15.416 1.00 78.06 99 GLU A C 1
ATOM 704 O O . GLU A 1 99 ? -17.823 8.724 16.312 1.00 78.06 99 GLU A O 1
ATOM 709 N N . GLY A 1 100 ? -17.578 7.961 14.219 1.00 78.81 100 GLY A N 1
ATOM 710 C CA . GLY A 1 100 ? -16.472 8.842 13.861 1.00 78.81 100 GLY A CA 1
ATOM 711 C C . GLY A 1 100 ? -16.416 9.113 12.362 1.00 78.81 100 GLY A C 1
ATOM 712 O O . GLY A 1 100 ? -17.172 8.545 11.575 1.00 78.81 100 GLY A O 1
ATOM 713 N N . MET A 1 101 ? -15.520 10.012 11.959 1.00 78.75 101 MET A N 1
ATOM 714 C CA . MET A 1 101 ? -15.321 10.378 10.558 1.00 78.75 101 MET A CA 1
ATOM 715 C C . MET A 1 101 ? -13.833 10.553 10.266 1.00 78.75 101 MET A C 1
ATOM 717 O O . MET A 1 101 ? -13.111 11.165 11.050 1.00 78.75 101 MET A O 1
ATOM 721 N N . GLN A 1 102 ? -13.391 10.050 9.114 1.00 81.06 102 GLN A N 1
ATOM 722 C CA . GLN A 1 102 ? -12.038 10.241 8.599 1.00 81.06 102 GLN A CA 1
ATOM 723 C C . GLN A 1 102 ? -12.082 11.031 7.290 1.00 81.06 102 GLN A C 1
ATOM 725 O O . GLN A 1 102 ? -12.967 10.840 6.457 1.00 81.06 102 GLN A O 1
ATOM 730 N N . PHE A 1 103 ? -11.085 11.890 7.092 1.00 84.44 103 PHE A N 1
ATOM 731 C CA . PHE A 1 103 ? -10.867 12.617 5.846 1.00 84.44 103 PHE A CA 1
ATOM 732 C C . PHE A 1 103 ? -9.471 12.326 5.300 1.00 84.44 103 PHE A C 1
ATOM 734 O O . PHE A 1 103 ? -8.529 12.124 6.064 1.00 84.44 103 PHE A O 1
ATOM 741 N N . ASP A 1 104 ? -9.313 12.391 3.978 1.00 84.94 104 ASP A N 1
ATOM 742 C CA . ASP A 1 104 ? -8.008 12.290 3.311 1.00 84.94 104 ASP A CA 1
ATOM 743 C C . ASP A 1 104 ? -7.251 13.637 3.366 1.00 84.94 104 ASP A C 1
ATOM 745 O O . ASP A 1 104 ? -6.978 14.300 2.358 1.00 84.94 104 ASP A O 1
ATOM 749 N N . LYS A 1 105 ? -7.016 14.119 4.595 1.00 86.81 105 LYS A N 1
ATOM 750 C CA . LYS A 1 105 ? -6.267 15.340 4.920 1.00 86.81 105 LYS A CA 1
ATOM 751 C C . LYS A 1 105 ? -5.439 15.117 6.182 1.00 86.81 105 LYS A C 1
ATOM 753 O O . LYS A 1 105 ? -5.984 14.844 7.243 1.00 86.81 105 LYS A O 1
ATOM 758 N N . GLY A 1 106 ? -4.123 15.274 6.056 1.00 90.19 106 GLY A N 1
ATOM 759 C CA . GLY A 1 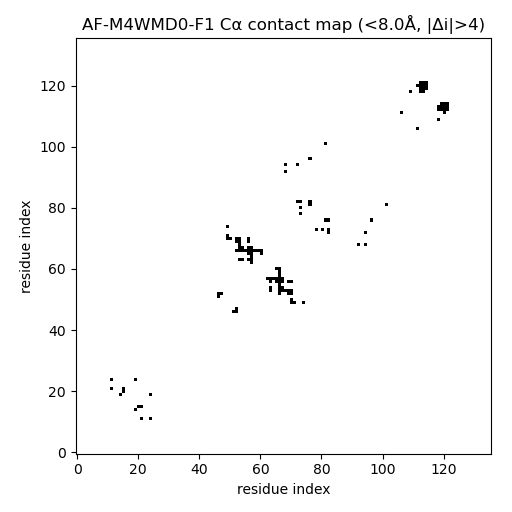106 ? -3.196 15.262 7.188 1.00 90.19 106 GLY A CA 1
ATOM 760 C C . GLY A 1 106 ? -3.010 16.639 7.831 1.00 90.19 106 GLY A C 1
ATOM 761 O O . GLY A 1 106 ? -3.575 17.643 7.389 1.00 90.19 106 GLY A O 1
ATOM 762 N N . TYR A 1 107 ? -2.165 16.691 8.859 1.00 91.56 107 TYR A N 1
ATOM 763 C CA . TYR A 1 107 ? -1.737 17.937 9.490 1.00 91.56 107 TYR A CA 1
ATOM 764 C C . TYR A 1 107 ? -0.893 18.804 8.532 1.00 91.56 107 TYR A C 1
ATOM 766 O O . TYR A 1 107 ? -0.193 18.308 7.652 1.00 91.56 107 TYR A O 1
ATOM 774 N N . VAL A 1 108 ? -0.936 20.129 8.713 1.00 91.00 108 VAL A N 1
ATOM 775 C CA . VAL A 1 108 ? -0.224 21.094 7.844 1.00 91.00 108 VAL A CA 1
ATOM 776 C C . VAL A 1 108 ? 1.294 21.049 8.049 1.00 91.00 108 VAL A C 1
ATOM 778 O O . VAL A 1 108 ? 2.060 21.330 7.130 1.00 91.00 108 VAL A O 1
ATOM 781 N N . SER A 1 109 ? 1.731 20.712 9.260 1.00 90.38 109 SER A N 1
ATOM 782 C CA . SER A 1 109 ? 3.130 20.749 9.670 1.00 90.38 109 SER A CA 1
ATOM 783 C C . SER A 1 109 ? 3.506 19.464 10.405 1.00 90.38 109 SER A C 1
ATOM 785 O O . SER A 1 109 ? 2.771 19.072 11.312 1.00 90.38 109 SER A O 1
ATOM 787 N N . PRO A 1 110 ? 4.655 18.834 10.090 1.00 90.25 110 PRO A N 1
ATOM 788 C CA . PRO A 1 110 ? 5.115 17.624 10.777 1.00 90.25 110 PRO A CA 1
ATOM 789 C C . PRO A 1 110 ? 5.400 17.843 12.265 1.00 90.25 110 PRO A C 1
ATOM 791 O O . PRO A 1 110 ? 5.405 16.887 13.028 1.00 90.25 110 PRO A O 1
ATOM 794 N N . TYR A 1 111 ? 5.573 19.095 12.696 1.00 91.75 111 TYR A N 1
ATOM 795 C CA . TYR A 1 111 ? 5.742 19.443 14.107 1.00 91.75 111 TYR A CA 1
ATOM 796 C C . TYR A 1 111 ? 4.487 19.215 14.963 1.00 91.75 111 TYR A C 1
ATOM 798 O O . TYR A 1 111 ? 4.566 19.343 16.180 1.00 91.75 111 TYR A O 1
ATOM 806 N N . PHE A 1 112 ? 3.339 18.896 14.357 1.00 91.50 112 PHE A N 1
ATOM 807 C CA . PHE A 1 112 ? 2.133 18.512 15.092 1.00 91.50 112 PHE A CA 1
ATOM 808 C C . PHE A 1 112 ? 2.104 17.032 15.501 1.00 91.50 112 PHE A C 1
ATOM 810 O O . PHE A 1 112 ? 1.187 16.643 16.219 1.00 91.50 112 PHE A O 1
ATOM 817 N N . ALA A 1 113 ? 3.071 16.212 15.071 1.00 92.94 113 ALA A N 1
ATOM 818 C CA . ALA A 1 113 ? 3.157 14.820 15.501 1.00 92.94 113 ALA A CA 1
ATOM 819 C C . ALA A 1 113 ? 3.395 14.741 17.019 1.00 92.94 113 ALA A C 1
ATOM 821 O O . ALA A 1 113 ? 4.352 15.317 17.541 1.00 92.94 113 ALA A O 1
ATOM 822 N N . THR A 1 114 ? 2.523 14.023 17.723 1.00 92.19 114 THR A N 1
ATOM 823 C CA . THR A 1 114 ? 2.664 13.739 19.157 1.00 92.19 114 THR A CA 1
ATOM 824 C C . THR A 1 114 ? 3.424 12.435 19.379 1.00 92.19 114 THR A C 1
ATOM 826 O O . THR A 1 114 ? 4.202 12.333 20.327 1.00 92.19 114 THR A O 1
ATOM 829 N N . ASN A 1 115 ? 3.288 11.479 18.456 1.00 88.69 115 ASN A N 1
ATOM 830 C CA . ASN A 1 115 ? 4.080 10.260 18.416 1.00 88.69 115 ASN A CA 1
ATOM 831 C C . ASN A 1 115 ? 5.140 10.357 17.306 1.00 88.69 115 ASN A C 1
ATOM 833 O O . ASN A 1 115 ? 4.830 10.389 16.116 1.00 88.69 115 ASN A O 1
ATOM 837 N N . ASN A 1 116 ? 6.415 10.411 17.701 1.00 86.56 116 ASN A N 1
ATOM 838 C CA . ASN A 1 116 ? 7.535 10.569 16.768 1.00 86.56 116 ASN A CA 1
ATOM 839 C C . ASN A 1 116 ? 7.929 9.272 16.043 1.00 86.56 116 ASN A C 1
ATOM 841 O O . ASN A 1 116 ? 8.653 9.342 15.052 1.00 86.56 116 ASN A O 1
ATOM 845 N N . GLU A 1 117 ? 7.485 8.105 16.514 1.00 87.38 117 GLU A N 1
ATOM 846 C CA . GLU A 1 117 ? 7.789 6.822 15.870 1.00 87.38 117 GLU A CA 1
ATOM 847 C C . GLU A 1 117 ? 6.826 6.545 14.717 1.00 87.38 117 GLU A C 1
ATOM 849 O O . GLU A 1 117 ? 7.241 6.176 13.619 1.00 87.38 117 GLU A O 1
ATOM 854 N N . THR A 1 118 ? 5.536 6.772 14.956 1.00 87.06 118 THR A N 1
ATOM 855 C CA . THR A 1 118 ? 4.463 6.579 13.971 1.00 87.06 118 THR A CA 1
ATOM 856 C C . THR A 1 118 ? 4.197 7.830 13.134 1.00 87.06 118 THR A C 1
ATOM 858 O O . THR A 1 118 ? 3.516 7.739 12.113 1.00 87.06 118 THR A O 1
ATOM 861 N N . LEU A 1 119 ? 4.731 8.991 13.544 1.00 90.38 119 LE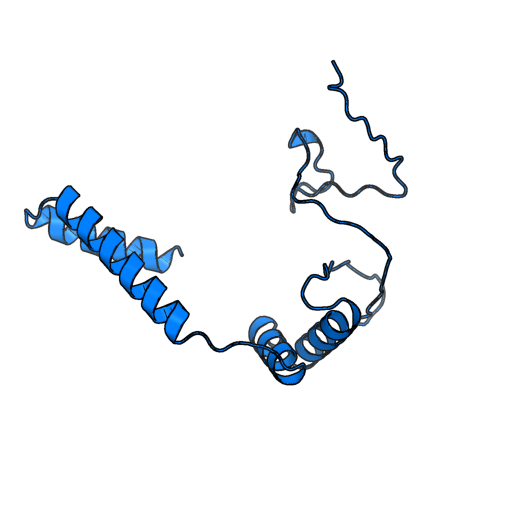U A N 1
ATOM 862 C CA . LEU A 1 119 ? 4.417 10.312 12.988 1.00 90.38 119 LEU A CA 1
ATOM 863 C C . LEU A 1 119 ? 2.904 10.600 13.003 1.00 90.38 119 LEU A C 1
ATOM 865 O O . LEU A 1 119 ? 2.357 11.176 12.063 1.00 90.38 119 LEU A O 1
ATOM 869 N N . THR A 1 120 ? 2.218 10.193 14.075 1.00 89.19 120 THR A N 1
ATOM 870 C CA . THR A 1 120 ? 0.786 10.448 14.290 1.00 89.19 120 THR A CA 1
ATOM 871 C C . THR A 1 120 ? 0.567 11.607 15.262 1.00 89.19 120 THR A C 1
ATOM 873 O O . THR A 1 120 ? 1.407 11.911 16.112 1.00 89.19 120 THR A O 1
ATOM 876 N N . ALA A 1 121 ? -0.562 12.299 15.100 1.00 91.62 121 ALA A N 1
ATOM 877 C CA . ALA A 1 121 ? -1.027 13.345 16.005 1.00 91.62 121 ALA A CA 1
ATOM 878 C C . ALA A 1 121 ? -2.299 12.853 16.705 1.00 91.62 121 ALA A C 1
ATOM 880 O O . ALA A 1 121 ? -3.391 12.909 16.145 1.00 91.62 121 ALA A O 1
ATOM 881 N N . GLU A 1 122 ? -2.126 12.339 17.915 1.00 90.44 122 GLU A N 1
ATOM 882 C CA . GLU A 1 122 ? -3.183 11.805 18.775 1.00 90.44 122 GLU A CA 1
ATOM 883 C C . GLU A 1 122 ? -3.519 12.839 19.858 1.00 90.44 122 GLU A C 1
ATOM 885 O O . GLU A 1 122 ? -2.618 13.359 20.522 1.00 90.44 122 GLU A O 1
ATOM 890 N N . LEU A 1 123 ? -4.804 13.184 19.992 1.00 90.12 123 LEU A N 1
ATOM 891 C CA . LEU A 1 123 ? -5.305 14.204 20.917 1.00 90.12 123 LEU A CA 1
ATOM 892 C C . LEU A 1 123 ? -6.513 13.666 21.690 1.00 90.12 123 LEU A C 1
ATOM 894 O O . LEU A 1 123 ? -7.512 13.288 21.079 1.00 90.12 123 LEU A O 1
ATOM 898 N N . ASP A 1 124 ? -6.456 13.735 23.019 1.00 89.44 124 ASP A N 1
ATOM 899 C CA . ASP A 1 124 ? -7.566 13.349 23.892 1.00 89.44 124 ASP A CA 1
ATOM 900 C C . ASP A 1 124 ? -8.538 14.512 24.119 1.00 89.44 124 ASP A C 1
ATOM 902 O O . ASP A 1 124 ? -8.135 15.609 24.510 1.00 89.44 124 ASP A O 1
ATOM 906 N N . ASN A 1 125 ? -9.836 14.259 23.918 1.00 89.62 125 ASN A N 1
ATOM 907 C CA . ASN A 1 125 ? -10.926 15.235 24.078 1.00 89.62 125 ASN A CA 1
ATOM 908 C C . ASN A 1 125 ? -10.651 16.616 23.425 1.00 89.62 125 ASN A C 1
ATOM 910 O O . ASN A 1 125 ? -10.753 17.649 24.101 1.00 89.62 125 ASN A O 1
ATOM 914 N N . PRO A 1 126 ? -10.295 16.677 22.124 1.00 93.12 126 PRO A N 1
ATOM 915 C CA . PRO A 1 126 ? -9.943 17.934 21.479 1.00 93.12 126 PRO A CA 1
ATOM 916 C C . PRO A 1 126 ? -11.177 18.784 21.150 1.00 93.12 126 PRO A C 1
ATOM 918 O O . PRO A 1 126 ? -12.251 18.280 20.824 1.00 93.12 126 PRO A O 1
ATOM 921 N N . TYR A 1 127 ? -10.994 20.105 21.133 1.00 94.19 127 TYR A N 1
ATOM 922 C CA . TYR A 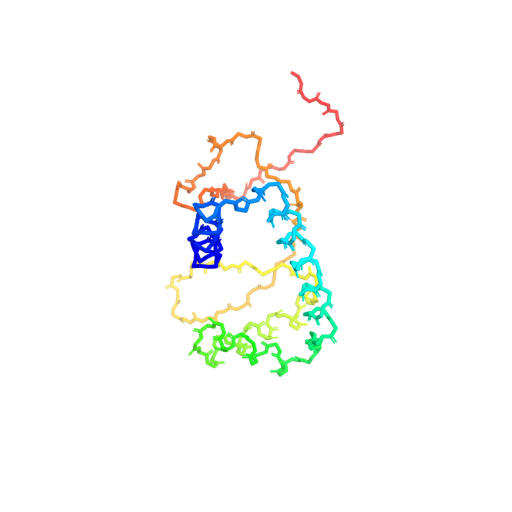1 127 ? -11.953 21.013 20.504 1.00 94.19 127 TYR A CA 1
ATOM 923 C C . TYR A 1 127 ? -11.765 21.005 18.982 1.00 94.19 127 TYR A C 1
ATOM 925 O O . TYR A 1 127 ? -10.641 21.110 18.493 1.00 94.19 127 TYR A O 1
ATOM 933 N N . ILE A 1 128 ? -12.868 20.938 18.232 1.00 92.75 128 ILE A N 1
ATOM 934 C CA . ILE A 1 128 ? -12.862 20.972 16.765 1.00 92.75 128 ILE A CA 1
ATOM 935 C C . ILE A 1 128 ? -13.307 22.360 16.297 1.00 92.75 128 ILE A C 1
ATOM 937 O O . ILE A 1 128 ? -14.441 22.772 16.542 1.00 92.75 128 ILE A O 1
ATOM 941 N N . LEU A 1 129 ? -12.423 23.078 15.600 1.00 92.81 129 LEU A N 1
ATOM 942 C CA . LEU A 1 129 ? -12.739 24.340 14.931 1.00 92.81 129 LEU A CA 1
ATOM 943 C C . LEU A 1 129 ? -12.756 24.125 13.417 1.00 92.81 129 LEU A C 1
ATOM 945 O O . LEU A 1 129 ? -11.746 23.741 12.832 1.00 92.81 129 LEU A O 1
ATOM 949 N N . MET A 1 130 ? -13.886 24.423 12.778 1.00 91.62 130 MET A N 1
ATOM 950 C CA . MET A 1 130 ? -14.042 24.353 11.325 1.00 91.62 130 MET A CA 1
ATOM 951 C C . MET A 1 130 ? -14.481 25.709 10.784 1.00 91.62 130 MET A C 1
ATOM 953 O O . MET A 1 130 ? -15.421 26.315 11.292 1.00 91.62 130 MET A O 1
ATOM 957 N N . THR A 1 131 ? -13.805 26.174 9.738 1.00 93.25 131 THR A N 1
ATOM 958 C CA . THR A 1 131 ? -14.173 27.375 8.987 1.00 93.25 131 THR A CA 1
ATOM 959 C C . THR A 1 131 ? -13.972 27.117 7.498 1.00 93.25 131 THR A C 1
ATOM 961 O O . THR A 1 131 ? -13.088 26.359 7.101 1.00 93.25 131 THR A O 1
ATOM 964 N N . ASP A 1 132 ? -14.817 27.723 6.676 1.00 95.69 132 ASP A N 1
ATOM 965 C CA . ASP A 1 132 ? -14.729 27.724 5.215 1.00 95.69 132 ASP A CA 1
ATOM 966 C C . ASP A 1 132 ? -13.720 28.760 4.689 1.00 95.69 132 ASP A C 1
ATOM 968 O O . ASP A 1 132 ? -13.285 28.701 3.536 1.00 95.69 132 ASP A O 1
ATOM 972 N N . ASN A 1 133 ? -13.320 29.700 5.543 1.00 94.94 133 ASN A N 1
ATOM 973 C CA . ASN A 1 133 ? -12.404 30.774 5.208 1.00 94.94 133 ASN A CA 1
ATOM 974 C C . ASN A 1 133 ? -10.950 30.402 5.515 1.00 94.94 133 ASN A C 1
ATOM 976 O O . ASN A 1 133 ? -10.643 29.683 6.466 1.00 94.94 133 ASN A O 1
ATOM 980 N N . LYS A 1 134 ? -10.017 30.953 4.728 1.00 91.25 134 LYS A N 1
ATOM 981 C CA . LYS A 1 134 ? -8.587 30.854 5.044 1.00 91.25 134 LYS A CA 1
ATOM 982 C C . LYS A 1 134 ? -8.297 31.637 6.323 1.00 91.25 134 LYS A C 1
ATOM 984 O O . LYS A 1 134 ? -8.554 32.836 6.377 1.00 91.25 134 LYS A O 1
ATOM 989 N N . ILE A 1 135 ? -7.712 30.971 7.313 1.00 88.50 135 ILE A N 1
ATOM 990 C CA . ILE A 1 135 ? -7.172 31.628 8.506 1.00 88.50 135 ILE A CA 1
ATOM 991 C C . ILE A 1 135 ? -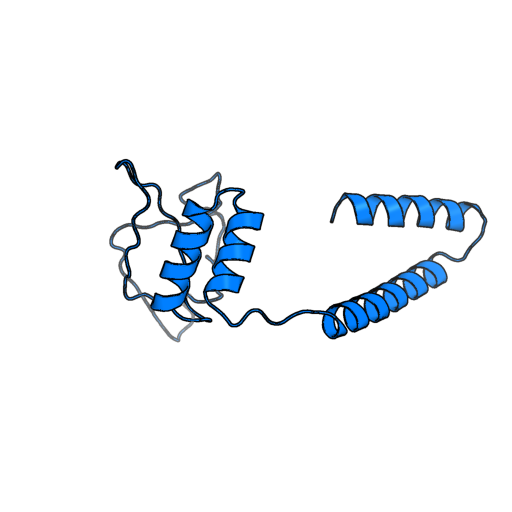5.835 32.267 8.107 1.00 88.50 135 ILE A C 1
ATOM 993 O O . ILE A 1 135 ? -4.959 31.571 7.590 1.00 88.50 135 ILE A O 1
ATOM 997 N N . SER A 1 136 ? -5.729 33.591 8.260 1.00 77.44 136 SER A N 1
ATOM 998 C CA . SER A 1 136 ? -4.523 34.394 7.984 1.00 77.44 136 SER A CA 1
ATOM 999 C C . SER A 1 136 ? -3.972 34.987 9.267 1.00 77.44 136 SER A C 1
ATOM 1001 O O . SER A 1 136 ? -4.805 35.365 10.121 1.00 77.44 136 SER A O 1
#

Radius of gyration: 22.87 Å; Cα contacts (8 Å, |Δi|>4): 67; chains: 1; bounding box: 47×52×55 Å

Solvent-accessible surface area (backbone atoms only — not comparable to full-atom values): 8969 Å² total; per-residue (Å²): 111,68,68,62,52,50,51,54,49,53,54,49,51,55,44,39,75,73,70,46,59,64,68,59,51,50,55,49,50,53,54,49,49,53,53,49,52,54,51,51,60,74,69,56,77,87,79,84,49,60,69,51,45,18,51,51,36,16,68,74,68,75,33,68,68,60,3,46,52,53,26,53,51,44,69,75,55,38,97,87,42,87,83,83,88,79,92,68,98,61,94,80,87,84,89,84,88,75,94,81,85,86,71,106,68,81,79,95,49,81,86,61,39,69,37,83,87,80,64,39,68,79,73,84,91,68,87,86,86,85,74,96,65,86,89,127

Foldseek 3Di:
DVVVVVVLVVVLVVVVVVVDDSVVSVVVVVVVVVVVVVVCVVPDDDDDDLVSQLVVQCVVVVHSVRSNVRSVLCVVQDPPGDDDDDDDPDPDDDHDDDDDDDDPDDDPDLVQQPDPVVSDRDDDPDDDDDDPDDDD

pLDDT: mean 88.99, std 5.72, range [75.12, 96.69]

Sequence (136 aa):
ATLLAQVIVNEGLRNVAAGANPIAIRRGIDKAVEAVVAQMRGIAKEVSTKQQIASVGTISAGDPVIGGKISDAMDVVGKDGVITVEESQTFGIDIDTVEGMQFDKGYVSPYFATNNETLTAELDNPYILMTDNKIS

Mean predicted aligned error: 8.36 Å